Protein AF-A0A659R290-F1 (afdb_monomer)

InterPro domains:
  IPR002197 DNA binding HTH domain, Fis-type [PF02954] (12-43)
  IPR002197 DNA binding HTH domain, Fis-type [PR01590] (16-33)
  IPR002197 DNA binding HTH domain, Fis-type [PR01590] (33-49)
  IPR009057 Homedomain-like superfamily [SSF46689] (11-47)

Foldseek 3Di:
DPPPPPPDPPLVVLVVLLVVLCVVVVNPLCSSCVVVVHHSVVSVVSVVD

Radius of gyration: 12.9 Å; Cα contacts (8 Å, |Δi|>4): 31; chains: 1; bounding box: 23×18×42 Å

Structure (mmCIF, N/CA/C/O backbone):
data_AF-A0A659R290-F1
#
_entry.id   AF-A0A659R290-F1
#
loop_
_atom_site.group_PDB
_atom_site.id
_atom_site.type_symbol
_atom_site.label_atom_id
_atom_site.label_alt_id
_atom_site.label_comp_id
_atom_site.label_asym_id
_atom_site.label_entity_id
_atom_site.label_seq_id
_atom_site.pdbx_PDB_ins_code
_atom_site.Cartn_x
_atom_site.Cartn_y
_atom_site.Cartn_z
_atom_site.occupancy
_atom_site.B_iso_or_equiv
_atom_site.auth_seq_id
_atom_site.auth_comp_id
_atom_site.auth_asym_id
_atom_site.auth_atom_id
_atom_site.pdbx_PDB_model_num
ATOM 1 N N . PRO A 1 1 ? 8.786 -11.449 -34.129 1.00 57.84 1 PRO A N 1
ATOM 2 C CA . PRO A 1 1 ? 9.567 -11.138 -32.912 1.00 57.84 1 PRO A CA 1
ATOM 3 C C . PRO A 1 1 ? 8.634 -11.118 -31.703 1.00 57.84 1 PRO A C 1
ATOM 5 O O . PRO A 1 1 ? 7.797 -10.228 -31.599 1.00 57.84 1 PRO A O 1
ATOM 8 N N . GLU A 1 2 ? 8.717 -12.137 -30.853 1.00 60.12 2 GLU A N 1
ATOM 9 C CA . GLU A 1 2 ? 7.968 -12.130 -29.595 1.00 60.12 2 GLU A CA 1
ATOM 10 C C . GLU A 1 2 ? 8.583 -11.065 -28.679 1.00 60.12 2 GLU A C 1
ATOM 12 O O . GLU A 1 2 ? 9.817 -11.000 -28.593 1.00 60.12 2 GLU A O 1
ATOM 17 N N . PRO A 1 3 ? 7.782 -10.188 -28.050 1.00 61.59 3 PRO A N 1
ATOM 18 C CA . PRO A 1 3 ? 8.326 -9.242 -27.095 1.00 61.59 3 PRO A CA 1
ATOM 19 C C . PRO A 1 3 ? 8.921 -10.065 -25.955 1.00 61.59 3 PRO A C 1
ATOM 21 O O . PRO A 1 3 ? 8.221 -10.838 -25.301 1.00 61.59 3 PRO A O 1
ATOM 24 N N . ARG A 1 4 ? 10.234 -9.941 -25.739 1.00 65.62 4 ARG A N 1
ATOM 25 C CA . ARG A 1 4 ? 10.840 -10.405 -24.493 1.00 65.62 4 ARG A CA 1
ATOM 26 C C . ARG A 1 4 ? 10.104 -9.644 -23.400 1.00 65.62 4 ARG A C 1
ATOM 28 O O . ARG A 1 4 ? 10.157 -8.423 -23.395 1.00 65.62 4 ARG A O 1
ATOM 35 N N . ALA A 1 5 ? 9.347 -10.344 -22.562 1.00 65.12 5 ALA A N 1
ATOM 36 C CA . ALA A 1 5 ? 8.748 -9.728 -21.394 1.00 65.12 5 ALA A CA 1
ATOM 37 C C . ALA A 1 5 ? 9.906 -9.202 -20.541 1.00 65.12 5 ALA A C 1
ATOM 39 O O . ALA A 1 5 ? 10.644 -9.983 -19.937 1.00 65.12 5 ALA A O 1
ATOM 40 N N . ASP A 1 6 ? 10.135 -7.894 -20.606 1.00 75.19 6 ASP A N 1
ATOM 41 C 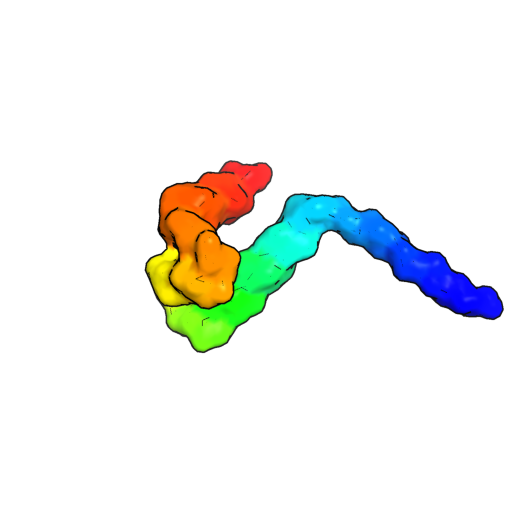CA . ASP A 1 6 ? 11.183 -7.233 -19.852 1.00 75.19 6 ASP A CA 1
ATOM 42 C C . ASP A 1 6 ? 10.890 -7.476 -18.371 1.00 75.19 6 ASP A C 1
ATOM 44 O O . ASP A 1 6 ? 9.815 -7.137 -17.873 1.00 75.19 6 ASP A O 1
ATOM 48 N N . ILE A 1 7 ? 11.817 -8.141 -17.677 1.00 83.62 7 ILE A N 1
ATOM 49 C CA . ILE A 1 7 ? 11.682 -8.399 -16.244 1.00 83.62 7 ILE A CA 1
ATOM 50 C C . ILE A 1 7 ? 11.625 -7.034 -15.564 1.00 83.62 7 ILE A C 1
ATOM 52 O O . ILE A 1 7 ? 12.622 -6.310 -15.516 1.00 83.62 7 ILE A O 1
ATOM 56 N N . GLN A 1 8 ? 10.444 -6.670 -15.072 1.00 85.31 8 GLN A N 1
ATOM 57 C CA . GLN A 1 8 ? 10.262 -5.405 -14.384 1.00 85.31 8 GLN A CA 1
ATOM 58 C C . GLN A 1 8 ? 11.058 -5.405 -13.069 1.00 85.31 8 GLN A C 1
ATOM 60 O O . GLN A 1 8 ? 11.177 -6.445 -12.411 1.00 85.31 8 GLN A O 1
ATOM 65 N N . PRO A 1 9 ? 11.592 -4.246 -12.646 1.00 90.94 9 PRO A N 1
ATOM 66 C CA . PRO A 1 9 ? 12.205 -4.114 -11.333 1.00 90.94 9 PRO A CA 1
ATOM 67 C C . PRO A 1 9 ? 11.210 -4.477 -10.229 1.00 90.94 9 PRO A C 1
ATOM 69 O O . PRO A 1 9 ? 10.051 -4.068 -10.287 1.00 90.94 9 PRO A O 1
ATOM 72 N N . LEU A 1 10 ? 11.681 -5.169 -9.186 1.00 89.69 10 LEU A N 1
ATOM 73 C CA . LEU A 1 10 ? 10.844 -5.574 -8.049 1.00 89.69 10 LEU A CA 1
ATOM 74 C C . LEU A 1 10 ? 10.060 -4.391 -7.460 1.00 89.69 10 LEU A C 1
ATOM 76 O O . LEU A 1 10 ? 8.866 -4.513 -7.234 1.00 89.69 10 LEU A O 1
ATOM 80 N N . VAL A 1 11 ? 10.710 -3.233 -7.306 1.00 90.44 11 VAL A N 1
ATOM 81 C CA . VAL A 1 11 ? 10.084 -2.017 -6.760 1.00 90.44 11 VAL A CA 1
ATOM 82 C C . VAL A 1 11 ? 8.886 -1.556 -7.592 1.00 90.44 11 VAL A C 1
ATOM 84 O O . VAL A 1 11 ? 7.881 -1.152 -7.020 1.00 90.44 11 VAL A O 1
ATOM 87 N N . ALA A 1 12 ? 8.964 -1.635 -8.924 1.00 90.69 12 ALA A N 1
ATOM 88 C CA . ALA A 1 12 ? 7.856 -1.229 -9.788 1.00 90.69 12 ALA A CA 1
ATOM 89 C C . ALA A 1 12 ? 6.653 -2.161 -9.591 1.00 90.69 12 ALA A C 1
ATOM 91 O O . ALA A 1 12 ? 5.539 -1.703 -9.357 1.00 90.69 12 ALA A O 1
ATOM 92 N N . VAL A 1 13 ? 6.907 -3.473 -9.572 1.00 92.75 13 VAL A N 1
ATOM 93 C CA . VAL A 1 13 ? 5.864 -4.481 -9.338 1.00 92.75 13 VAL A CA 1
ATOM 94 C C . VAL A 1 13 ? 5.258 -4.332 -7.938 1.00 92.75 13 VAL A C 1
ATOM 96 O O . VAL A 1 13 ? 4.044 -4.410 -7.774 1.00 92.75 13 VAL A O 1
ATOM 99 N N . GLU A 1 14 ? 6.076 -4.085 -6.914 1.00 93.25 14 GLU A N 1
ATOM 100 C CA . GLU A 1 14 ? 5.601 -3.852 -5.547 1.00 93.25 14 GLU A CA 1
ATOM 101 C C . GLU A 1 14 ? 4.712 -2.606 -5.449 1.00 93.25 14 GLU A C 1
ATOM 103 O O . GLU A 1 14 ? 3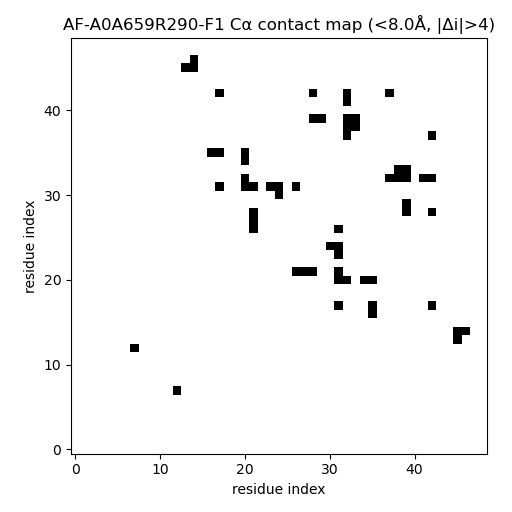.670 -2.652 -4.791 1.00 93.25 14 GLU A O 1
ATOM 108 N N . GLN A 1 15 ? 5.092 -1.506 -6.106 1.00 93.50 15 GLN A N 1
ATOM 109 C CA . GLN A 1 15 ? 4.296 -0.278 -6.131 1.00 93.50 15 GLN A CA 1
ATOM 110 C C . GLN A 1 15 ? 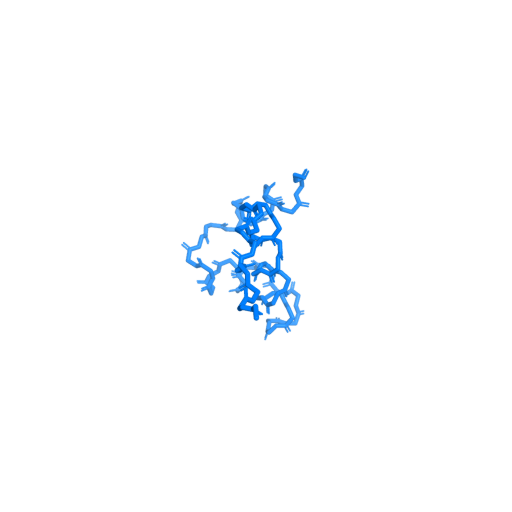2.950 -0.492 -6.824 1.00 93.50 15 GLN A C 1
ATOM 112 O O . GLN A 1 15 ? 1.920 -0.115 -6.259 1.00 93.50 15 GLN A O 1
ATOM 117 N N . ASP A 1 16 ? 2.942 -1.167 -7.974 1.00 94.25 16 ASP A N 1
ATOM 118 C CA . ASP A 1 16 ? 1.720 -1.483 -8.716 1.00 94.25 16 ASP A CA 1
ATOM 119 C C . ASP A 1 16 ? 0.759 -2.336 -7.874 1.00 94.25 16 ASP A C 1
ATOM 121 O O . ASP A 1 16 ? -0.435 -2.042 -7.782 1.00 94.25 16 ASP A O 1
ATOM 125 N N . LEU A 1 17 ? 1.279 -3.352 -7.177 1.00 95.06 17 LEU A N 1
ATOM 126 C CA . LEU A 1 17 ? 0.478 -4.205 -6.296 1.00 95.06 17 LEU A CA 1
ATOM 127 C C . LEU A 1 17 ? -0.092 -3.437 -5.096 1.00 95.06 17 LEU A C 1
ATOM 129 O O . LEU A 1 17 ? -1.255 -3.631 -4.732 1.00 95.06 17 LEU A O 1
ATOM 133 N N . ILE A 1 18 ? 0.698 -2.553 -4.478 1.00 94.50 18 ILE A N 1
ATOM 134 C CA . ILE A 1 18 ? 0.232 -1.725 -3.357 1.00 94.50 18 ILE A CA 1
ATOM 135 C C . ILE A 1 18 ? -0.842 -0.740 -3.821 1.00 94.50 18 ILE A C 1
ATOM 137 O O . ILE A 1 18 ? -1.850 -0.580 -3.130 1.00 94.50 18 ILE A O 1
ATOM 141 N N . HIS A 1 19 ? -0.662 -0.109 -4.981 1.00 95.69 19 HIS A N 1
ATOM 142 C CA . HIS A 1 19 ? -1.655 0.790 -5.563 1.00 95.69 19 HIS A CA 1
ATOM 143 C C . HIS A 1 19 ? -2.955 0.049 -5.876 1.00 95.69 19 HIS A C 1
ATOM 145 O O . HIS A 1 19 ? -4.014 0.475 -5.416 1.00 95.69 19 HIS A O 1
ATOM 151 N N . ALA A 1 20 ? -2.877 -1.110 -6.531 1.00 96.06 20 ALA A N 1
ATOM 152 C CA . ALA A 1 20 ? -4.046 -1.929 -6.833 1.00 96.06 20 ALA A CA 1
ATOM 153 C C . ALA A 1 20 ? -4.799 -2.370 -5.565 1.00 96.06 20 ALA A C 1
ATOM 155 O O . ALA A 1 20 ? -6.030 -2.369 -5.536 1.00 96.06 20 ALA A O 1
ATOM 156 N N . ALA A 1 21 ? -4.087 -2.739 -4.495 1.00 95.88 21 ALA A N 1
ATOM 157 C CA . ALA A 1 21 ? -4.708 -3.100 -3.220 1.00 95.88 21 ALA A CA 1
ATOM 158 C C . ALA A 1 21 ? -5.352 -1.888 -2.522 1.00 95.88 21 ALA A C 1
ATOM 160 O O . ALA A 1 21 ? -6.417 -2.001 -1.911 1.00 95.88 21 ALA A O 1
ATOM 161 N N . LEU A 1 22 ? -4.734 -0.707 -2.608 1.00 95.81 22 LEU A N 1
ATOM 162 C CA . LEU A 1 22 ? -5.314 0.527 -2.079 1.00 95.81 22 LEU A CA 1
ATOM 163 C C . LEU A 1 22 ? -6.567 0.934 -2.853 1.00 95.81 22 LEU A C 1
ATOM 165 O O . LEU A 1 22 ? -7.556 1.282 -2.220 1.00 95.81 22 LEU A O 1
ATOM 169 N N . GLU A 1 23 ? -6.576 0.849 -4.180 1.00 96.69 23 GLU A N 1
ATOM 170 C CA . GLU A 1 23 ? -7.765 1.150 -4.985 1.00 96.69 23 GLU A CA 1
ATOM 171 C C . GLU A 1 23 ? -8.927 0.209 -4.650 1.00 96.69 23 GLU A C 1
ATOM 173 O O . GLU A 1 23 ? -10.031 0.671 -4.357 1.00 96.69 23 GLU A O 1
ATOM 178 N N . GLN A 1 24 ? -8.666 -1.100 -4.576 1.00 95.31 24 GLN A N 1
ATOM 179 C CA . GLN A 1 24 ? -9.677 -2.102 -4.214 1.00 95.31 24 GLN A CA 1
ATOM 180 C C . GLN A 1 24 ? -10.262 -1.896 -2.810 1.00 95.31 24 GLN A C 1
ATOM 182 O O . GLN A 1 24 ? -11.415 -2.240 -2.557 1.00 95.31 24 GLN A O 1
ATOM 187 N N . THR A 1 25 ? -9.478 -1.340 -1.887 1.00 95.81 25 THR A N 1
ATOM 188 C CA . THR A 1 25 ? -9.889 -1.103 -0.494 1.00 95.81 25 THR A CA 1
ATOM 189 C C . THR A 1 25 ? -10.321 0.340 -0.225 1.00 95.81 25 THR A C 1
ATOM 191 O O . THR A 1 25 ? -10.551 0.700 0.932 1.00 95.81 25 THR A O 1
ATOM 194 N N . GLY A 1 26 ? -10.414 1.189 -1.256 1.00 95.50 26 GLY A N 1
ATOM 195 C CA . GLY A 1 26 ? -10.778 2.603 -1.109 1.00 95.50 26 GLY A CA 1
ATOM 196 C C . GLY A 1 26 ? -9.769 3.420 -0.290 1.00 95.50 26 GLY A C 1
ATOM 197 O O . GLY A 1 26 ? -10.143 4.338 0.435 1.00 95.50 26 GLY A O 1
ATOM 198 N N . GLY A 1 27 ? -8.486 3.061 -0.347 1.00 93.12 27 GLY A N 1
ATOM 199 C CA . GLY A 1 27 ? -7.386 3.720 0.357 1.00 93.12 27 GLY A CA 1
ATOM 200 C C . GLY A 1 27 ? -7.135 3.206 1.778 1.00 93.12 27 GLY A C 1
ATOM 201 O O . GLY A 1 27 ? -6.268 3.745 2.481 1.00 93.12 27 GLY A O 1
ATOM 202 N N . ASN A 1 28 ? -7.842 2.160 2.221 1.00 95.12 28 ASN A N 1
ATOM 203 C CA . ASN A 1 28 ? 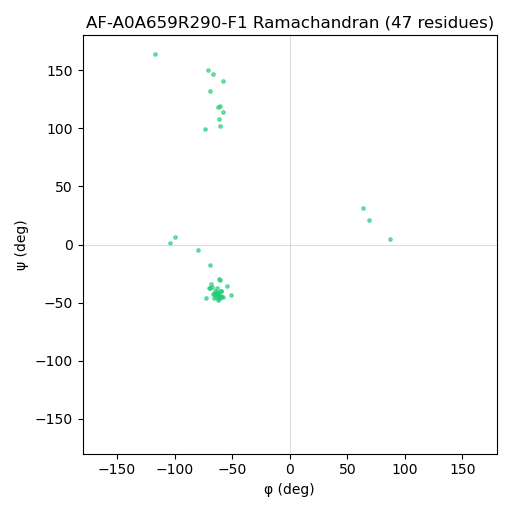-7.644 1.585 3.546 1.00 95.12 28 ASN A CA 1
ATOM 204 C C . ASN A 1 28 ? -6.340 0.776 3.620 1.00 95.12 28 ASN A C 1
ATOM 206 O O . ASN A 1 28 ? -6.269 -0.398 3.272 1.00 95.12 28 ASN A O 1
ATOM 210 N N . LYS A 1 29 ? -5.303 1.406 4.176 1.00 94.38 29 LYS A N 1
ATOM 211 C CA . LYS A 1 29 ? -3.951 0.837 4.289 1.00 94.38 29 LYS A CA 1
ATOM 212 C C . LYS A 1 29 ? -3.886 -0.450 5.116 1.00 94.38 29 LYS A C 1
ATOM 214 O O . LYS A 1 29 ? -3.005 -1.269 4.881 1.00 94.38 29 LYS A O 1
ATOM 219 N N . THR A 1 30 ? -4.767 -0.615 6.104 1.00 96.06 30 THR A N 1
ATOM 220 C CA . THR A 1 30 ? -4.796 -1.829 6.936 1.00 96.06 30 THR A CA 1
ATOM 221 C C . THR A 1 30 ? -5.357 -3.001 6.141 1.00 96.06 30 THR A C 1
ATOM 223 O O . THR A 1 30 ? -4.739 -4.063 6.118 1.00 96.06 30 THR A O 1
ATOM 226 N N . GLU A 1 31 ? -6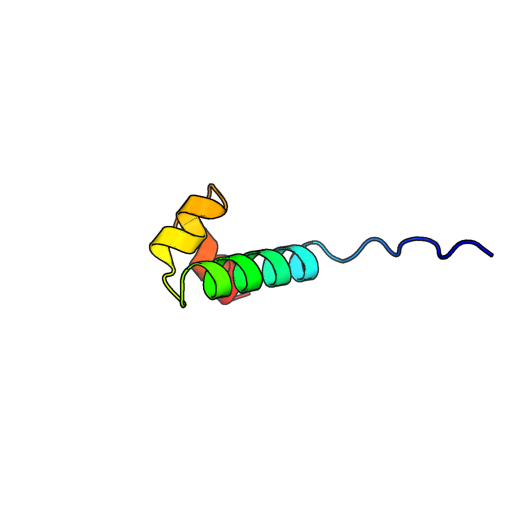.468 -2.794 5.433 1.00 96.75 31 GLU A N 1
ATOM 227 C CA . GLU A 1 31 ? -7.055 -3.837 4.589 1.00 96.75 31 GLU A CA 1
ATOM 228 C C . GLU A 1 31 ? -6.197 -4.134 3.357 1.00 96.75 31 GLU A C 1
ATOM 230 O O . GLU A 1 31 ? -6.021 -5.302 3.027 1.00 96.75 31 GLU A O 1
ATOM 235 N N . ALA A 1 32 ? -5.574 -3.124 2.739 1.00 96.88 32 ALA A N 1
ATOM 236 C CA . ALA A 1 32 ? -4.625 -3.332 1.644 1.00 96.88 32 ALA A CA 1
ATOM 237 C C . ALA A 1 32 ? -3.431 -4.192 2.094 1.00 96.88 32 ALA A C 1
ATOM 239 O O . ALA A 1 32 ? -3.070 -5.156 1.424 1.00 96.88 32 ALA A O 1
ATOM 240 N N . ALA A 1 33 ? -2.856 -3.910 3.270 1.00 96.31 33 ALA A N 1
ATOM 241 C CA . ALA A 1 33 ? -1.777 -4.730 3.825 1.00 96.31 33 ALA A CA 1
ATOM 242 C C . ALA A 1 33 ? -2.238 -6.172 4.096 1.00 96.31 33 ALA A C 1
ATOM 244 O O . ALA A 1 33 ? -1.511 -7.116 3.789 1.00 96.31 33 ALA A O 1
ATOM 245 N N . ARG A 1 34 ? -3.463 -6.341 4.615 1.00 96.25 34 ARG A N 1
ATOM 246 C CA . ARG A 1 34 ? -4.067 -7.656 4.859 1.00 96.25 34 ARG A CA 1
ATOM 247 C C . ARG A 1 34 ? -4.275 -8.442 3.562 1.00 96.25 34 ARG A C 1
ATOM 249 O O . ARG A 1 34 ? -3.968 -9.629 3.542 1.00 96.25 34 ARG A O 1
ATOM 256 N N . GLN A 1 35 ? -4.749 -7.797 2.495 1.00 95.44 35 GLN A N 1
ATOM 257 C CA . GLN A 1 35 ? -4.911 -8.415 1.172 1.00 95.44 35 GLN A CA 1
ATOM 258 C C . GLN A 1 35 ? -3.572 -8.851 0.568 1.00 95.44 35 GLN A C 1
ATOM 260 O O . GLN A 1 35 ? -3.491 -9.915 -0.035 1.00 95.44 35 GLN A O 1
ATOM 265 N N . LEU A 1 36 ? -2.518 -8.063 0.783 1.00 94.50 36 LEU A N 1
ATOM 266 C CA . LEU A 1 36 ? -1.161 -8.371 0.328 1.00 94.50 36 LEU A CA 1
ATOM 267 C C . LEU A 1 36 ? -0.420 -9.376 1.231 1.00 94.50 36 LEU A C 1
ATOM 269 O O . LEU A 1 36 ? 0.705 -9.756 0.922 1.00 94.50 36 LEU A O 1
ATOM 273 N N . GLY A 1 37 ? -1.010 -9.798 2.356 1.00 96.69 37 GLY A N 1
ATOM 274 C CA . GLY A 1 37 ? -0.393 -10.750 3.286 1.00 96.69 37 GLY A CA 1
ATOM 275 C C . GLY A 1 37 ? 0.814 -10.197 4.052 1.00 96.69 37 GLY A C 1
ATOM 276 O O . GLY A 1 37 ? 1.629 -10.967 4.559 1.00 96.69 37 GLY A O 1
ATOM 277 N N . ILE A 1 38 ? 0.942 -8.871 4.153 1.00 95.88 38 ILE A N 1
ATOM 278 C CA . ILE A 1 38 ? 2.053 -8.194 4.835 1.00 95.88 38 ILE A CA 1
ATOM 279 C C . ILE A 1 38 ? 1.563 -7.388 6.037 1.00 95.88 38 ILE A C 1
ATOM 281 O O . ILE A 1 38 ? 0.384 -7.068 6.185 1.00 95.88 38 ILE A O 1
ATOM 285 N N . THR A 1 39 ? 2.488 -7.000 6.916 1.00 96.50 39 THR A N 1
ATOM 286 C CA . THR A 1 39 ? 2.139 -6.077 8.002 1.00 96.50 39 THR A CA 1
ATOM 287 C C . THR A 1 39 ? 1.886 -4.668 7.457 1.00 96.50 39 THR A C 1
ATOM 289 O O . THR A 1 39 ? 2.538 -4.226 6.508 1.00 96.50 39 THR A O 1
ATOM 292 N N . ARG A 1 40 ? 1.012 -3.897 8.118 1.00 94.81 40 ARG A N 1
ATOM 293 C CA . ARG A 1 40 ? 0.799 -2.470 7.803 1.00 94.81 40 ARG A CA 1
ATOM 294 C C . ARG A 1 40 ? 2.105 -1.663 7.829 1.00 94.81 40 ARG A C 1
ATOM 296 O O . ARG A 1 40 ? 2.280 -0.759 7.019 1.00 94.81 40 ARG A O 1
ATOM 303 N N . LYS A 1 41 ? 3.029 -1.994 8.741 1.00 96.75 41 LYS A N 1
ATOM 304 C CA . LYS A 1 41 ? 4.356 -1.361 8.824 1.00 96.75 41 LYS A CA 1
ATOM 305 C C . LYS A 1 41 ? 5.161 -1.590 7.541 1.00 96.7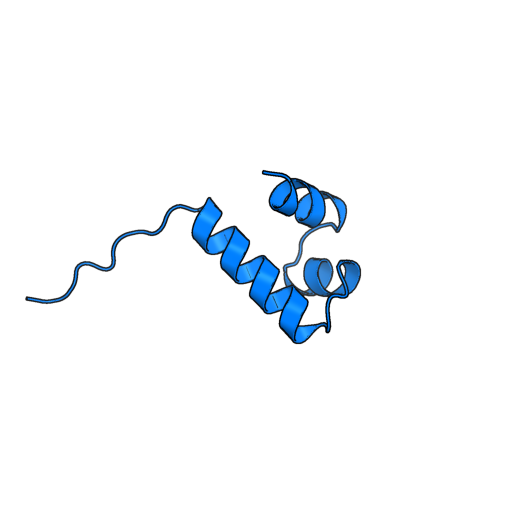5 41 LYS A C 1
ATOM 307 O O . LYS A 1 41 ? 5.757 -0.643 7.040 1.00 96.75 41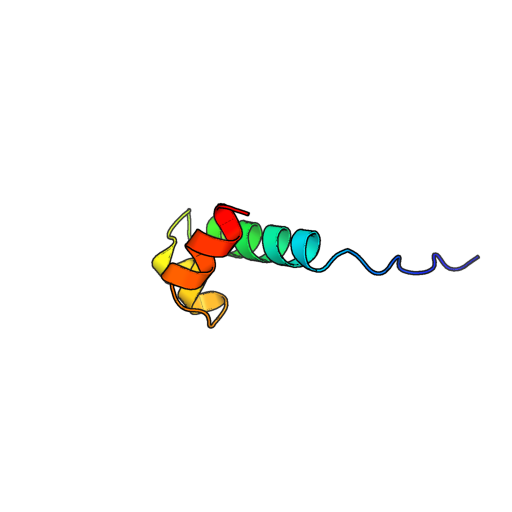 LYS A O 1
ATOM 312 N N . THR A 1 42 ? 5.150 -2.812 7.007 1.00 94.56 42 THR A N 1
ATOM 313 C CA . THR A 1 42 ? 5.819 -3.157 5.742 1.00 94.56 42 THR A CA 1
ATOM 314 C C . THR A 1 42 ? 5.223 -2.377 4.573 1.00 94.56 42 THR A C 1
ATOM 316 O O . THR A 1 42 ? 5.971 -1.793 3.797 1.00 94.56 42 THR A O 1
ATOM 319 N N . LEU A 1 43 ? 3.890 -2.287 4.496 1.00 94.00 43 LEU A N 1
ATOM 320 C CA . LEU A 1 43 ? 3.214 -1.499 3.461 1.00 94.00 43 LEU A CA 1
ATOM 321 C C . LEU A 1 43 ? 3.656 -0.025 3.493 1.00 94.00 43 LEU A C 1
ATOM 323 O O . LEU A 1 43 ? 3.985 0.541 2.457 1.00 94.00 43 LEU A O 1
ATOM 327 N N . LEU A 1 44 ? 3.724 0.594 4.677 1.00 93.44 44 LEU A N 1
ATOM 328 C CA . LEU A 1 44 ? 4.171 1.987 4.823 1.00 93.44 44 LEU A CA 1
ATOM 329 C C . LEU A 1 44 ? 5.656 2.185 4.485 1.00 93.44 44 LEU A C 1
ATOM 331 O O . LEU A 1 44 ? 6.016 3.213 3.916 1.00 93.44 44 LEU A O 1
ATOM 335 N N . ALA A 1 45 ? 6.507 1.216 4.827 1.00 93.94 45 ALA A N 1
ATOM 336 C CA . ALA A 1 45 ? 7.925 1.258 4.486 1.00 93.94 45 ALA A CA 1
ATOM 337 C C . ALA A 1 45 ? 8.143 1.200 2.966 1.00 93.94 45 ALA A C 1
ATOM 339 O O . ALA A 1 45 ? 8.963 1.953 2.453 1.00 93.94 45 ALA A O 1
ATOM 340 N N . ASN A 1 46 ? 7.374 0.371 2.251 1.00 91.06 46 ASN A N 1
ATOM 341 C CA . ASN A 1 46 ? 7.413 0.316 0.786 1.00 91.06 46 ASN A CA 1
ATOM 342 C C . ASN A 1 46 ? 6.855 1.584 0.127 1.00 91.06 46 ASN A C 1
ATOM 344 O O . ASN A 1 46 ? 7.396 2.018 -0.878 1.00 91.06 46 ASN A O 1
ATOM 348 N N . LEU A 1 47 ? 5.839 2.226 0.716 1.00 88.75 47 LEU A N 1
ATOM 349 C CA . LEU A 1 47 ? 5.332 3.520 0.230 1.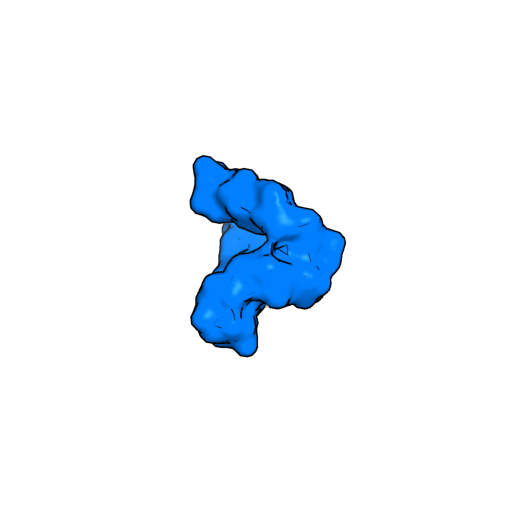00 88.75 47 LEU A CA 1
ATOM 350 C C . LEU A 1 47 ? 6.306 4.690 0.437 1.00 88.75 47 LEU A C 1
ATOM 352 O O . LEU A 1 47 ? 6.111 5.747 -0.151 1.00 88.75 47 LEU A O 1
ATOM 356 N N . SER A 1 48 ? 7.295 4.528 1.317 1.00 87.38 48 SER A N 1
ATOM 357 C CA . SER A 1 48 ? 8.277 5.570 1.648 1.00 87.38 48 SER A CA 1
ATOM 358 C C . SER A 1 48 ? 9.644 5.335 0.993 1.00 87.38 48 SER A C 1
ATOM 360 O O . SER A 1 48 ? 10.573 6.090 1.277 1.00 87.38 48 SER A O 1
ATOM 362 N N . ARG A 1 49 ? 9.787 4.266 0.196 1.00 80.56 49 ARG A N 1
ATOM 363 C CA . ARG A 1 49 ? 10.971 3.994 -0.631 1.00 80.56 49 ARG A CA 1
ATOM 364 C C . ARG A 1 49 ? 10.915 4.792 -1.922 1.00 80.56 49 ARG A C 1
ATOM 366 O O . ARG A 1 49 ? 12.011 5.219 -2.339 1.00 80.56 49 ARG A O 1
#

Mean predicted aligned error: 5.16 Å

Secondary structure (DSSP, 8-state):
---------HHHHHHHHHHHHHHHTTT-HHHHHHHTTS-HHHHHHHHT-

Nearest PDB structures (foldseek):
  1etv-assembly1_B  TM=9.497E-01  e=3.454E-02  Escherichia coli
  1ety-assembly1_B  TM=9.537E-01  e=4.174E-02  Escherichia coli
  1fip-assembly1_B  TM=9.505E-01  e=8.351E-02  Escherichia coli
  4l5e-assembly1_A-2  TM=9.403E-01  e=1.075E-01  Aquifex aeolicus VF5
  6p0u-assembly1_B  TM=9.538E-01  e=1.298E-01  Escherichia coli K-12

pLDDT: mean 89.91, std 10.37, range [57.84, 96.88]

Sequence (49 aa):
PEPRADIQPLVAVEQDLIHAALEQTGGNKTEAARQLGITRKTLLANLSR

Solvent-accessible surface area (backbone atoms only — not comparable to full-atom values): 2990 Å² total; per-residue (Å²): 133,80,80,76,79,73,81,72,58,67,69,60,56,52,48,52,53,52,51,53,32,2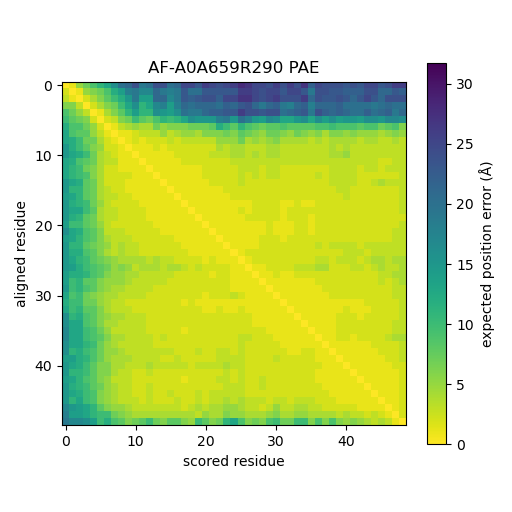1,63,78,47,75,64,35,57,62,58,20,15,54,77,70,74,46,53,50,67,57,50,53,53,63,75,71,108

Organism: NCBI:txid1960126